Protein AF-A0A448WN11-F1 (afdb_monomer)

Sequence (58 aa):
MPLRRFSPQVPVRRDSICHGNFSICCKTIDVQASKSTTTATITFFGSIYSSIDILDTH

Nearest 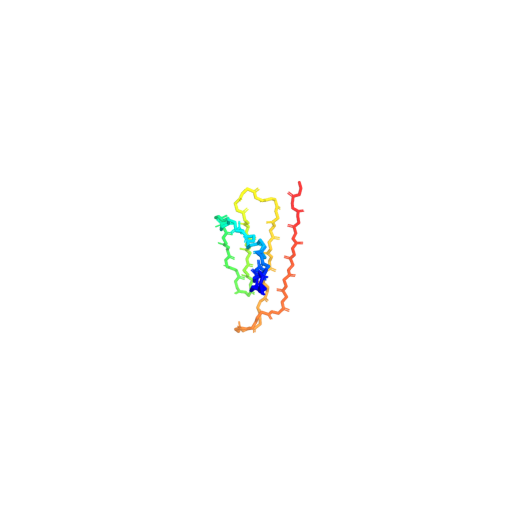PDB structures (foldseek):
  7q3d-assembly1_A  TM=8.069E-01  e=7.704E+00  Homo sapiens
  6d7k-assembly1_H  TM=5.060E-01  e=2.219E+00  Methylosinus sporium
  3zxu-assembly1_B  TM=5.401E-01  e=2.219E+00  Kluyveromyces lactis NRRL Y-1140
  3zxu-assembly2_D  TM=5.392E-01  e=2.219E+00  Kluyveromyces lactis NRRL Y-1140
  5mu3-assembly1_B  TM=5.491E-01  e=3.783E+00  Kluyveromyces lactis NRRL Y-1140

Radius of gyration: 19.53 Å; Cα contacts (8 Å, |Δi|>4): 78; chains: 1; bounding box: 65×17×36 Å

pLDDT: mean 77.86, std 15.45, range [45.31, 94.62]

Foldseek 3Di:
DDDDDDDPPPPPPPPDPFDWDWDDDDQWIWIGGVPAQKIKIWGHDVPHTDDIDIDRND

Organism: NCBI:txid117903

Mean predicted aligned error: 12.41 Å

Secondary structure (DSSP, 8-state):
-PPP---------------EEEEEETTEEEEEETT-SEEEEEEEETTEEEEEEEEE--

Structure (mmCIF, N/CA/C/O backbone):
data_AF-A0A448WN11-F1
#
_entry.id   AF-A0A448WN11-F1
#
loop_
_atom_site.group_PDB
_atom_site.id
_atom_site.type_symbol
_atom_site.label_atom_id
_atom_site.label_alt_id
_atom_site.label_comp_id
_atom_site.label_asym_id
_atom_site.label_entity_id
_atom_site.label_seq_id
_atom_site.pdbx_PDB_ins_code
_atom_site.Cartn_x
_atom_site.Cartn_y
_atom_site.Cartn_z
_atom_site.occupancy
_atom_site.B_iso_or_equiv
_atom_site.auth_seq_id
_atom_site.auth_comp_id
_atom_site.auth_asym_id
_atom_site.auth_atom_id
_atom_site.pdbx_PDB_model_num
ATOM 1 N N . MET A 1 1 ? 52.297 -0.188 21.528 1.00 45.31 1 MET A N 1
ATOM 2 C CA . MET A 1 1 ? 51.694 0.178 20.223 1.00 45.31 1 MET A CA 1
ATOM 3 C C . MET A 1 1 ? 50.183 0.296 20.407 1.00 45.31 1 MET A C 1
ATOM 5 O O . MET A 1 1 ? 49.631 -0.634 20.983 1.00 45.31 1 MET A O 1
ATOM 9 N N . PRO A 1 2 ? 49.509 1.396 20.017 1.00 48.06 2 PRO A N 1
ATOM 10 C CA . PRO A 1 2 ? 48.067 1.521 20.219 1.00 48.06 2 P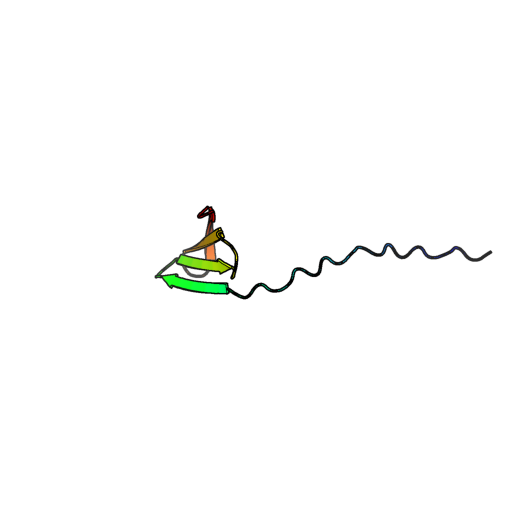RO A CA 1
ATOM 11 C C . PRO A 1 2 ? 47.295 0.728 19.152 1.00 48.06 2 PRO A C 1
ATOM 13 O O . PRO A 1 2 ? 47.596 0.803 17.961 1.00 48.06 2 PRO A O 1
ATOM 16 N N . LEU A 1 3 ? 46.307 -0.047 19.601 1.00 57.19 3 LEU A N 1
ATOM 17 C CA . LEU A 1 3 ? 45.424 -0.857 18.761 1.00 57.19 3 LEU A CA 1
ATOM 18 C C . LEU A 1 3 ? 44.584 0.047 17.844 1.00 57.19 3 LEU A C 1
ATOM 20 O O . LEU A 1 3 ? 43.864 0.928 18.315 1.00 57.19 3 LEU A O 1
ATOM 24 N N . ARG A 1 4 ? 44.672 -0.174 16.525 1.00 64.94 4 ARG A N 1
ATOM 25 C CA . ARG A 1 4 ? 43.821 0.496 15.531 1.00 64.94 4 ARG A CA 1
ATOM 26 C C . ARG A 1 4 ? 42.364 0.098 15.764 1.00 64.94 4 ARG A C 1
ATOM 28 O O . ARG A 1 4 ? 42.004 -1.070 15.646 1.00 64.94 4 ARG A O 1
ATOM 35 N N . ARG A 1 5 ? 41.522 1.085 16.065 1.00 65.31 5 ARG A N 1
ATOM 36 C CA . ARG A 1 5 ? 40.072 0.921 16.179 1.00 65.31 5 ARG A CA 1
ATOM 37 C C . ARG A 1 5 ? 39.495 0.695 14.778 1.00 65.31 5 ARG A C 1
ATOM 39 O O . ARG A 1 5 ? 39.381 1.636 14.001 1.00 65.31 5 ARG A O 1
ATOM 46 N N . PHE A 1 6 ? 39.157 -0.549 14.449 1.00 60.91 6 PHE A N 1
ATOM 47 C CA . PHE A 1 6 ? 38.309 -0.855 13.298 1.00 60.91 6 PHE A CA 1
ATOM 48 C C . PHE A 1 6 ? 36.885 -0.406 13.636 1.00 60.91 6 PHE A C 1
ATOM 50 O O . PHE A 1 6 ? 36.208 -1.036 14.443 1.00 60.91 6 PHE A O 1
ATOM 57 N N . SER A 1 7 ? 36.434 0.707 13.062 1.00 64.81 7 SER A N 1
ATOM 58 C CA . SER A 1 7 ? 35.009 1.024 13.001 1.00 64.81 7 SER A CA 1
ATOM 59 C C . SER A 1 7 ? 34.428 0.261 11.810 1.00 64.81 7 SER A C 1
ATOM 61 O O . SER A 1 7 ? 34.750 0.631 10.677 1.00 64.81 7 SER A O 1
ATOM 63 N N . PRO A 1 8 ? 33.626 -0.801 12.006 1.00 57.00 8 PRO A N 1
ATOM 64 C CA . PRO A 1 8 ? 32.926 -1.421 10.893 1.00 57.00 8 PRO A CA 1
ATOM 65 C C . PRO A 1 8 ? 32.012 -0.362 10.278 1.00 57.00 8 PRO A C 1
ATOM 67 O O . PRO A 1 8 ? 31.031 0.072 10.881 1.00 57.00 8 PRO A O 1
ATOM 70 N N . GLN A 1 9 ? 32.386 0.110 9.092 1.00 59.50 9 GLN A N 1
ATOM 71 C CA . GLN A 1 9 ? 31.559 0.998 8.296 1.00 59.50 9 GLN A CA 1
ATOM 72 C C . GLN A 1 9 ? 30.475 0.115 7.683 1.00 59.50 9 GLN A C 1
ATOM 74 O O . GLN A 1 9 ? 30.652 -0.458 6.612 1.00 59.50 9 GLN A O 1
ATOM 79 N N . VAL A 1 10 ? 29.381 -0.078 8.422 1.00 60.38 10 VAL A N 1
ATOM 80 C CA . VAL A 1 10 ? 28.176 -0.702 7.877 1.00 60.38 10 VAL A CA 1
ATOM 81 C C . VAL A 1 10 ? 27.691 0.229 6.765 1.00 60.38 10 VAL A C 1
ATOM 83 O O . VAL A 1 10 ? 27.389 1.389 7.061 1.00 60.38 10 VAL A O 1
ATOM 86 N N . PRO A 1 11 ? 27.666 -0.204 5.491 1.00 62.44 11 PRO A N 1
ATOM 87 C CA . PRO A 1 11 ? 27.141 0.627 4.425 1.00 62.44 11 PRO A CA 1
ATOM 88 C C . PRO A 1 11 ? 25.662 0.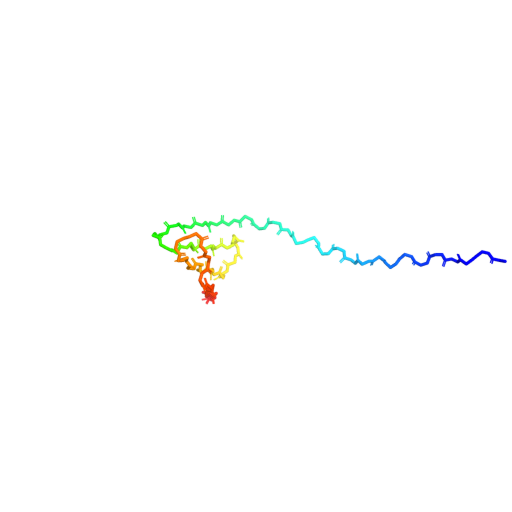869 4.714 1.00 62.44 11 PRO A C 1
ATOM 90 O O . PRO A 1 11 ? 24.829 -0.027 4.598 1.00 62.44 11 PRO A O 1
ATOM 93 N N . VAL A 1 12 ? 25.340 2.091 5.131 1.00 60.94 12 VAL A N 1
ATOM 94 C CA . VAL A 1 12 ? 23.958 2.543 5.246 1.00 60.94 12 VAL A CA 1
ATOM 95 C C . VAL A 1 12 ? 23.434 2.649 3.818 1.00 60.94 12 VAL A C 1
ATOM 97 O O . VAL A 1 12 ? 23.770 3.592 3.098 1.00 60.94 12 VAL A O 1
ATOM 100 N N . ARG A 1 13 ? 22.663 1.645 3.379 1.00 55.88 13 ARG A N 1
ATOM 101 C CA . ARG A 1 13 ? 21.890 1.716 2.135 1.00 55.88 13 ARG A CA 1
ATOM 102 C C . ARG A 1 13 ? 20.981 2.937 2.245 1.00 55.88 13 ARG A C 1
ATOM 104 O O . ARG A 1 13 ? 20.096 2.990 3.092 1.00 55.88 13 ARG A O 1
ATOM 111 N N . ARG A 1 14 ? 21.257 3.959 1.434 1.00 52.03 14 ARG A N 1
ATOM 112 C CA . ARG A 1 14 ? 20.342 5.083 1.244 1.00 52.03 14 ARG A CA 1
ATOM 113 C C . ARG A 1 14 ? 19.294 4.625 0.249 1.00 52.03 14 ARG A C 1
ATOM 115 O O . ARG A 1 14 ? 19.473 4.812 -0.951 1.00 52.03 14 ARG A O 1
ATOM 122 N N . ASP A 1 15 ? 18.239 4.000 0.744 1.00 54.44 15 ASP A N 1
ATOM 123 C CA . ASP A 1 15 ? 17.058 3.789 -0.077 1.00 54.44 15 ASP A CA 1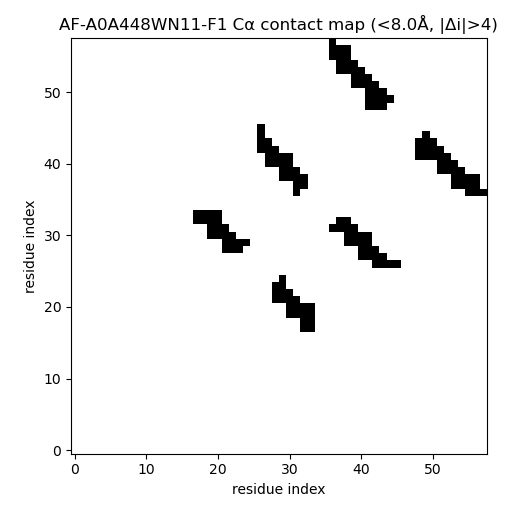
ATOM 124 C C . ASP A 1 15 ? 16.483 5.180 -0.381 1.00 54.44 15 ASP A C 1
ATOM 126 O O . ASP A 1 15 ? 16.120 5.944 0.516 1.00 54.44 15 ASP A O 1
ATOM 130 N N . SER A 1 16 ? 16.526 5.579 -1.652 1.00 52.69 16 SER A N 1
ATOM 131 C CA . SER A 1 16 ? 15.902 6.817 -2.103 1.00 52.69 16 SER A CA 1
ATOM 132 C C . SER A 1 16 ? 14.405 6.722 -1.841 1.00 52.69 16 SER A C 1
ATOM 134 O O . SER A 1 16 ? 13.781 5.741 -2.241 1.0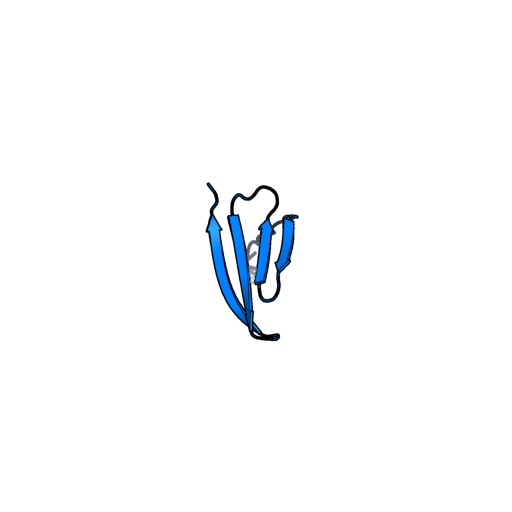0 52.69 16 SER A O 1
ATOM 136 N N . ILE A 1 17 ? 13.824 7.743 -1.209 1.00 56.72 17 ILE A N 1
ATOM 137 C CA . ILE A 1 17 ? 12.371 7.859 -1.083 1.00 56.72 17 ILE A CA 1
ATOM 138 C C . ILE A 1 17 ? 11.813 7.963 -2.505 1.00 56.72 17 ILE A C 1
ATOM 140 O O . ILE A 1 17 ? 11.951 8.995 -3.164 1.00 56.72 17 ILE A O 1
ATOM 144 N N . CYS A 1 18 ? 11.232 6.878 -3.008 1.00 61.19 18 CYS A N 1
ATOM 145 C CA . CYS A 1 18 ? 10.488 6.918 -4.254 1.00 61.19 18 CYS A CA 1
ATOM 146 C C . CYS A 1 18 ? 9.205 7.713 -3.999 1.00 61.19 18 CYS A C 1
ATOM 148 O O . CYS A 1 18 ? 8.436 7.383 -3.097 1.00 61.19 18 CYS A O 1
ATOM 150 N N . HIS A 1 19 ? 8.966 8.762 -4.792 1.00 70.62 19 HIS A N 1
ATOM 151 C CA . HIS A 1 19 ? 7.622 9.332 -4.907 1.00 70.62 19 HIS A CA 1
ATOM 152 C C . HIS A 1 19 ? 6.654 8.218 -5.324 1.00 70.62 19 HIS A C 1
ATOM 154 O O . HIS A 1 19 ? 7.086 7.233 -5.912 1.00 70.62 19 HIS A O 1
ATOM 160 N N . GLY A 1 20 ? 5.370 8.345 -5.024 1.00 79.38 20 GLY A N 1
ATOM 161 C CA . GLY A 1 20 ? 4.373 7.344 -5.383 1.00 79.38 20 GLY A CA 1
ATOM 162 C C . GLY A 1 20 ? 2.973 7.909 -5.249 1.00 79.38 20 GLY A C 1
ATOM 163 O O . GLY A 1 20 ? 2.781 8.964 -4.642 1.00 79.38 20 GLY A O 1
ATOM 164 N N . ASN A 1 21 ? 2.012 7.200 -5.822 1.00 86.38 21 ASN A N 1
ATOM 165 C CA . ASN A 1 21 ? 0.601 7.504 -5.660 1.00 86.38 21 ASN A CA 1
ATOM 166 C C . ASN A 1 21 ? 0.017 6.553 -4.622 1.00 86.38 21 ASN A C 1
ATOM 168 O O . ASN A 1 21 ? 0.383 5.378 -4.572 1.00 86.38 21 ASN A O 1
ATOM 172 N N . PHE A 1 22 ? -0.903 7.057 -3.809 1.00 90.81 22 PHE A N 1
ATOM 173 C CA . PHE A 1 22 ? -1.722 6.208 -2.964 1.00 90.81 22 PHE A CA 1
ATOM 174 C C . PHE A 1 22 ? -3.190 6.580 -3.118 1.00 90.81 22 PHE A C 1
ATOM 176 O O . PHE A 1 22 ? -3.533 7.739 -3.358 1.00 90.81 22 PHE A O 1
ATOM 183 N N . SER A 1 23 ? -4.049 5.581 -2.981 1.00 91.00 23 SER A N 1
ATOM 184 C CA . SER A 1 23 ? -5.496 5.735 -2.964 1.00 91.00 23 SER A CA 1
ATOM 185 C C . SER A 1 23 ? -6.050 5.045 -1.728 1.00 91.00 23 SER A C 1
ATOM 187 O O . SER A 1 23 ? -5.558 3.995 -1.320 1.00 91.00 23 SER A O 1
ATOM 189 N N . ILE A 1 24 ? -7.066 5.647 -1.117 1.00 93.06 24 ILE A N 1
ATOM 190 C CA . ILE A 1 24 ? -7.739 5.094 0.057 1.00 93.06 24 ILE A CA 1
ATOM 191 C C . ILE A 1 24 ? -9.163 4.748 -0.355 1.00 93.06 24 ILE A C 1
ATOM 193 O O . ILE A 1 24 ? -9.922 5.626 -0.770 1.00 93.06 24 ILE A O 1
ATOM 197 N N . CYS A 1 25 ? -9.536 3.478 -0.214 1.00 90.44 25 CYS A N 1
ATOM 198 C CA . CYS A 1 25 ? -10.885 3.002 -0.486 1.00 90.44 25 CYS A CA 1
ATOM 199 C C . CYS A 1 25 ? -11.404 2.187 0.700 1.00 90.44 25 CYS A C 1
ATOM 201 O O . CYS A 1 25 ? -11.018 1.041 0.919 1.00 90.44 25 CYS A O 1
ATOM 203 N N . CYS A 1 26 ? -12.314 2.770 1.479 1.00 92.06 26 CYS A N 1
ATOM 204 C CA . CYS A 1 26 ? -12.894 2.137 2.664 1.00 92.06 26 CYS A CA 1
ATOM 205 C C . CYS A 1 26 ? -11.826 1.613 3.643 1.00 92.06 26 CYS A C 1
ATOM 207 O O . CYS A 1 26 ? -11.250 2.384 4.404 1.00 92.06 26 CYS A O 1
ATOM 209 N N . LYS A 1 27 ? -11.593 0.295 3.633 1.00 94.62 27 LYS A N 1
ATOM 210 C CA . LYS A 1 27 ? -10.651 -0.404 4.509 1.00 94.62 27 LYS A CA 1
ATOM 211 C C . LYS A 1 27 ? -9.318 -0.723 3.833 1.00 94.62 27 LYS A C 1
ATOM 213 O O . LYS A 1 27 ? -8.500 -1.388 4.453 1.00 94.62 27 LYS A O 1
ATOM 218 N N . THR A 1 28 ? -9.110 -0.325 2.583 1.00 92.88 28 THR A N 1
ATOM 219 C CA . THR A 1 28 ? -7.879 -0.602 1.842 1.00 92.88 28 THR A CA 1
ATOM 220 C C . THR A 1 28 ? -7.132 0.683 1.504 1.00 92.88 28 THR A C 1
ATOM 222 O O . THR A 1 28 ? -7.734 1.730 1.251 1.00 92.88 28 THR A O 1
ATOM 225 N N . ILE A 1 29 ? -5.805 0.598 1.520 1.00 93.31 29 ILE A N 1
ATOM 226 C CA . ILE A 1 29 ? -4.895 1.624 1.019 1.00 93.31 29 ILE A CA 1
ATOM 227 C C . ILE A 1 29 ? -4.058 0.980 -0.077 1.00 93.31 29 ILE A C 1
ATOM 229 O O . ILE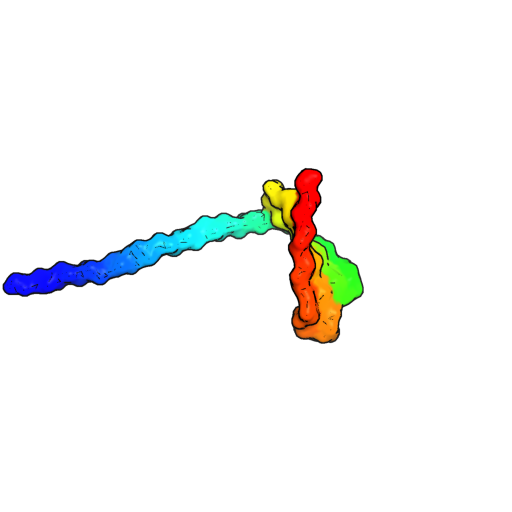 A 1 29 ? -3.254 0.094 0.204 1.00 93.31 29 ILE A O 1
ATOM 233 N N . ASP A 1 30 ? -4.246 1.438 -1.306 1.00 90.69 30 ASP A N 1
ATOM 234 C CA . ASP A 1 30 ? -3.449 1.017 -2.451 1.00 90.69 30 ASP A CA 1
ATOM 235 C C . ASP A 1 30 ? -2.284 1.985 -2.618 1.00 90.69 30 ASP A C 1
ATOM 237 O O . ASP A 1 30 ? -2.481 3.200 -2.656 1.00 90.69 30 ASP A O 1
ATOM 241 N N . VAL A 1 31 ? -1.068 1.458 -2.706 1.00 91.06 31 VAL A N 1
ATOM 242 C CA . VAL A 1 31 ? 0.175 2.217 -2.833 1.00 91.06 31 VAL A CA 1
ATOM 243 C C . VAL A 1 31 ? 0.905 1.751 -4.083 1.00 91.06 31 VAL A C 1
ATOM 245 O O . VAL A 1 31 ? 1.227 0.574 -4.225 1.00 91.06 31 VAL A O 1
ATOM 248 N N . GLN A 1 32 ? 1.217 2.688 -4.971 1.00 88.44 32 GLN A N 1
ATOM 249 C CA . GLN A 1 32 ? 2.016 2.453 -6.165 1.00 88.44 32 GLN A CA 1
ATOM 250 C C . GLN A 1 32 ? 3.262 3.337 -6.113 1.00 88.44 32 GLN A C 1
ATOM 252 O O . GLN A 1 32 ? 3.169 4.568 -6.104 1.00 88.44 32 GLN A O 1
ATOM 257 N N . ALA A 1 33 ? 4.445 2.725 -6.089 1.00 83.12 33 ALA A N 1
ATOM 258 C CA . ALA A 1 33 ? 5.692 3.479 -6.150 1.00 83.12 33 ALA A CA 1
ATOM 259 C C . ALA A 1 33 ? 5.896 4.053 -7.565 1.00 83.12 33 ALA A C 1
ATOM 261 O O . ALA A 1 33 ? 5.734 3.358 -8.567 1.00 83.12 33 ALA A O 1
ATOM 262 N N . SER A 1 34 ? 6.274 5.328 -7.673 1.00 76.56 34 SER A N 1
ATOM 263 C CA . SER A 1 34 ? 6.551 5.967 -8.961 1.00 76.56 34 SER A CA 1
ATOM 264 C C . SER A 1 34 ? 7.677 5.229 -9.667 1.00 76.56 34 SER A C 1
ATOM 266 O O . SER A 1 34 ? 8.742 5.005 -9.090 1.00 76.56 34 SER A O 1
ATOM 268 N N . LYS A 1 35 ? 7.452 4.924 -10.950 1.00 75.44 35 LYS A N 1
ATOM 269 C CA . LYS A 1 35 ? 8.355 4.134 -11.805 1.00 75.44 35 LYS A CA 1
ATOM 270 C C . LYS A 1 35 ? 8.476 2.657 -11.400 1.00 75.44 35 LYS A C 1
ATOM 272 O O . LYS A 1 35 ? 9.391 1.988 -11.870 1.00 75.44 35 LYS A O 1
ATOM 277 N N . SER A 1 36 ? 7.571 2.153 -10.561 1.00 76.62 36 SER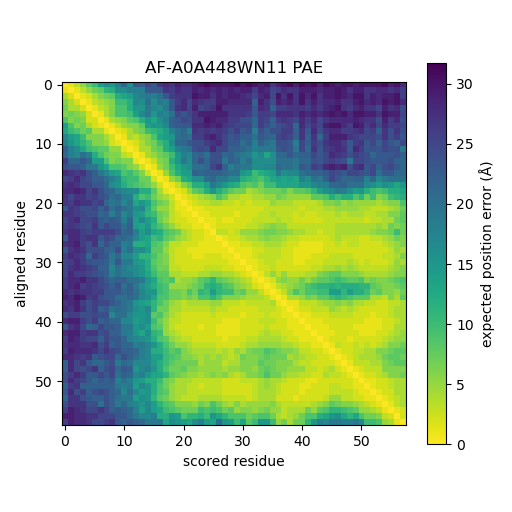 A N 1
ATOM 278 C CA . SER A 1 36 ? 7.419 0.729 -10.272 1.00 76.62 36 SER A CA 1
ATOM 279 C C . SER A 1 36 ? 6.122 0.205 -10.890 1.00 76.62 36 SER A C 1
ATOM 281 O O . SER A 1 36 ? 5.091 0.878 -10.866 1.00 76.62 36 SER A O 1
ATOM 283 N N . THR A 1 37 ? 6.182 -1.004 -11.442 1.00 80.12 37 THR A N 1
ATOM 284 C CA . THR A 1 37 ? 5.018 -1.810 -11.845 1.00 80.12 37 THR A CA 1
ATOM 285 C C . THR A 1 37 ? 4.360 -2.503 -10.655 1.00 80.12 37 THR A C 1
ATOM 287 O O . THR A 1 37 ? 3.334 -3.157 -10.790 1.00 80.12 37 THR A O 1
ATOM 290 N N . THR A 1 38 ? 4.936 -2.370 -9.464 1.00 83.38 38 THR A N 1
ATOM 291 C CA . THR A 1 38 ? 4.454 -3.047 -8.272 1.00 83.38 38 THR A CA 1
ATOM 292 C C . THR A 1 38 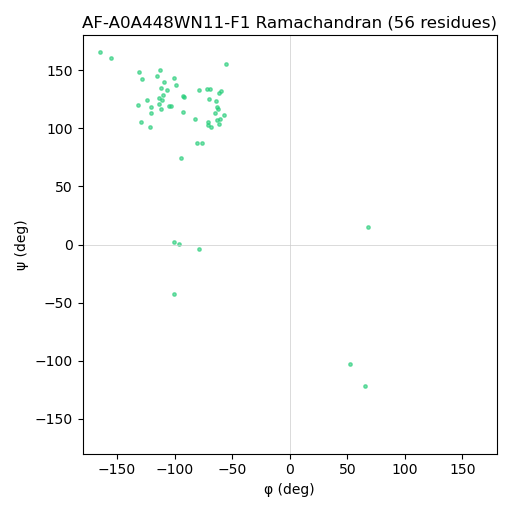? 3.455 -2.161 -7.532 1.00 83.38 38 THR A C 1
ATOM 294 O O . THR A 1 38 ? 3.745 -1.011 -7.190 1.00 83.38 38 THR A O 1
ATOM 297 N N . THR A 1 39 ? 2.278 -2.718 -7.260 1.00 87.25 39 THR A N 1
ATOM 298 C CA . THR A 1 39 ? 1.234 -2.106 -6.432 1.00 87.25 39 THR A CA 1
ATOM 299 C C . THR A 1 39 ? 1.094 -2.911 -5.145 1.00 87.25 39 THR A C 1
ATOM 301 O O . THR A 1 39 ? 1.073 -4.138 -5.178 1.00 87.25 39 THR A O 1
ATOM 304 N N . ALA A 1 40 ? 1.013 -2.233 -4.005 1.00 90.75 40 ALA A N 1
ATOM 305 C CA . ALA A 1 40 ? 0.765 -2.853 -2.711 1.00 90.75 40 ALA A CA 1
ATOM 306 C C . ALA A 1 40 ? -0.596 -2.409 -2.174 1.00 90.75 40 ALA A C 1
ATOM 308 O O . ALA A 1 40 ? -0.843 -1.215 -2.031 1.00 90.75 40 ALA A O 1
ATOM 309 N N . THR A 1 41 ? -1.453 -3.362 -1.833 1.00 92.50 41 THR A N 1
ATOM 310 C CA . THR A 1 41 ? -2.751 -3.124 -1.202 1.00 92.50 41 THR A CA 1
ATOM 311 C C . THR A 1 41 ? -2.659 -3.490 0.272 1.00 92.50 41 THR A C 1
ATOM 313 O O . THR A 1 41 ? -2.395 -4.635 0.631 1.00 92.50 41 THR A O 1
ATOM 316 N N . ILE A 1 42 ? -2.883 -2.517 1.149 1.00 94.19 42 ILE A N 1
ATOM 317 C CA . ILE A 1 42 ? -2.886 -2.697 2.603 1.00 94.19 42 ILE A CA 1
ATOM 318 C C . ILE A 1 42 ? -4.338 -2.708 3.072 1.00 94.19 42 ILE A C 1
ATOM 320 O O . ILE A 1 42 ? -5.037 -1.711 2.914 1.00 94.19 42 ILE A O 1
ATOM 324 N N . THR A 1 43 ? -4.798 -3.800 3.681 1.00 94.19 43 THR A N 1
ATOM 325 C CA . THR A 1 43 ? -6.155 -3.899 4.242 1.00 94.19 43 THR A CA 1
ATOM 326 C C . THR A 1 43 ? -6.130 -3.647 5.743 1.00 94.19 43 THR A C 1
ATOM 328 O O . THR A 1 43 ? -5.285 -4.192 6.445 1.00 94.19 43 THR A O 1
ATOM 331 N N . PHE A 1 44 ? -7.087 -2.882 6.256 1.00 94.62 44 PHE A N 1
ATOM 332 C CA . PHE A 1 44 ? -7.249 -2.532 7.664 1.00 94.62 44 PHE A CA 1
ATOM 333 C C . PHE A 1 44 ? -8.514 -3.161 8.259 1.00 94.62 44 PHE A C 1
ATOM 335 O O . PHE A 1 44 ? -9.529 -3.352 7.587 1.00 94.62 44 PHE A O 1
ATOM 342 N N . PHE A 1 45 ? -8.464 -3.442 9.557 1.00 91.69 45 PHE A N 1
ATOM 343 C CA . PHE A 1 45 ? -9.628 -3.727 10.387 1.00 91.69 45 PHE A CA 1
ATOM 344 C C . PHE A 1 45 ? -9.669 -2.697 11.521 1.00 91.69 45 PHE A C 1
ATOM 346 O O . PHE A 1 45 ? -8.900 -2.765 12.481 1.00 91.69 45 PHE A O 1
ATOM 353 N N . GLY A 1 46 ? -10.527 -1.685 11.375 1.00 89.25 46 GLY A N 1
ATOM 354 C CA . GLY A 1 46 ? -10.481 -0.500 12.232 1.00 89.25 46 GLY A CA 1
ATOM 355 C C . GLY A 1 46 ? -9.185 0.284 12.011 1.00 89.25 46 GLY A C 1
ATOM 356 O O . GLY A 1 46 ? -8.900 0.697 10.891 1.00 89.25 46 GLY A O 1
ATOM 357 N N . SER A 1 47 ? -8.401 0.480 13.071 1.00 89.56 47 SER A N 1
ATOM 358 C CA . SER A 1 47 ? -7.114 1.194 13.043 1.00 89.56 47 SER A CA 1
ATOM 359 C C . SER A 1 47 ? -5.888 0.280 12.910 1.00 89.56 47 SER A C 1
ATOM 361 O O . SER A 1 47 ? -4.760 0.771 12.903 1.00 89.56 47 SER A O 1
ATOM 363 N N . ILE A 1 48 ? -6.086 -1.038 12.818 1.00 90.44 48 ILE A N 1
ATOM 364 C CA . ILE A 1 48 ? -5.006 -2.030 12.752 1.00 90.44 48 ILE A CA 1
ATOM 365 C C . ILE A 1 48 ? -4.916 -2.561 11.322 1.00 90.44 48 ILE A C 1
ATOM 367 O O . ILE A 1 48 ? -5.935 -2.908 10.723 1.00 90.44 48 ILE A O 1
ATOM 371 N N . TYR A 1 49 ? -3.704 -2.634 10.766 1.00 87.44 49 TYR A N 1
ATOM 372 C CA . TYR A 1 49 ? -3.506 -3.299 9.480 1.00 87.44 49 TYR A CA 1
ATOM 373 C C . TYR A 1 49 ? -3.720 -4.812 9.649 1.00 87.44 49 TYR A C 1
ATOM 375 O O . TYR A 1 49 ? -3.237 -5.428 10.595 1.00 87.44 49 TYR A O 1
ATOM 383 N N . SER A 1 50 ? -4.483 -5.400 8.736 1.00 92.88 50 SER A N 1
ATOM 384 C CA . SER A 1 50 ? -4.859 -6.812 8.724 1.00 92.88 50 SER A CA 1
ATOM 385 C C . SER A 1 50 ? -4.004 -7.622 7.753 1.00 92.88 50 SER A C 1
ATOM 387 O O . SER A 1 50 ? -3.616 -8.738 8.082 1.00 92.88 50 SER A O 1
ATOM 389 N N . SER A 1 51 ? -3.737 -7.099 6.554 1.00 93.81 51 SER A N 1
ATOM 390 C CA . SER A 1 51 ? -2.953 -7.790 5.523 1.00 93.81 51 SER A CA 1
ATOM 391 C C . SER A 1 51 ? -2.305 -6.803 4.554 1.00 93.81 51 SER A C 1
ATOM 393 O O . SER A 1 51 ? -2.731 -5.649 4.454 1.00 93.81 51 SER A O 1
ATOM 395 N N . ILE A 1 52 ? -1.269 -7.269 3.856 1.00 93.50 52 ILE A N 1
ATOM 396 C CA . ILE A 1 52 ? -0.597 -6.546 2.774 1.00 93.50 52 ILE A CA 1
ATOM 397 C C . ILE A 1 52 ? -0.452 -7.512 1.600 1.00 93.50 52 ILE A C 1
ATOM 399 O O . ILE A 1 52 ? 0.208 -8.541 1.740 1.00 93.50 52 ILE A O 1
ATOM 403 N N . ASP A 1 53 ? -1.041 -7.159 0.465 1.00 91.94 53 ASP A N 1
ATOM 404 C CA . ASP A 1 53 ? -0.950 -7.902 -0.788 1.00 91.94 53 ASP A CA 1
ATOM 405 C C . ASP A 1 53 ? -0.106 -7.101 -1.780 1.00 91.94 53 ASP A C 1
ATOM 407 O O . ASP A 1 53 ? -0.342 -5.913 -1.989 1.00 91.94 53 ASP A O 1
ATOM 411 N N . ILE A 1 54 ? 0.904 -7.732 -2.376 1.00 90.81 54 ILE A N 1
ATOM 412 C CA . ILE A 1 54 ? 1.803 -7.092 -3.341 1.00 90.81 54 ILE A CA 1
ATOM 413 C C . ILE A 1 54 ? 1.543 -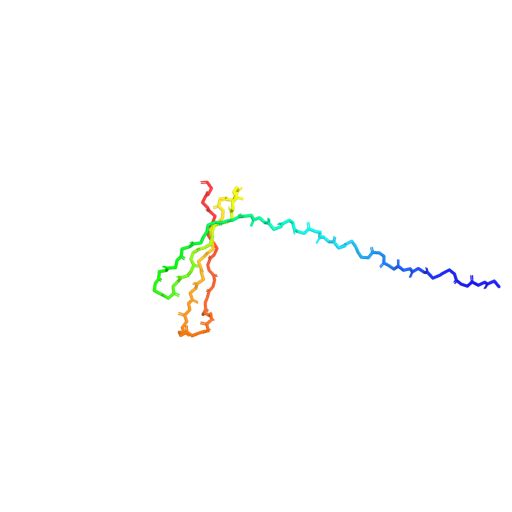7.724 -4.703 1.00 90.81 54 ILE A C 1
ATOM 415 O O . ILE A 1 54 ? 1.767 -8.920 -4.888 1.00 90.81 54 ILE A O 1
ATOM 419 N N . LEU A 1 55 ? 1.073 -6.917 -5.649 1.00 86.00 55 LEU A N 1
ATOM 420 C CA . LEU A 1 55 ? 0.795 -7.323 -7.018 1.00 86.00 55 LEU A CA 1
ATOM 421 C C . LEU A 1 55 ? 1.808 -6.669 -7.958 1.00 86.00 55 LEU A C 1
ATOM 423 O O . LEU A 1 55 ? 1.932 -5.444 -7.992 1.00 86.00 55 LEU A O 1
ATOM 427 N N . ASP A 1 56 ? 2.515 -7.482 -8.736 1.00 82.06 56 ASP A N 1
ATOM 428 C CA . ASP A 1 56 ? 3.384 -6.992 -9.803 1.00 82.06 56 ASP A CA 1
ATOM 429 C C . ASP A 1 56 ? 2.601 -6.960 -11.121 1.00 82.06 56 ASP A C 1
ATOM 431 O O . ASP A 1 56 ? 2.155 -7.999 -11.613 1.00 82.06 56 ASP A O 1
ATOM 435 N N . THR A 1 57 ? 2.370 -5.765 -11.668 1.00 63.34 57 THR A N 1
ATOM 436 C CA . THR A 1 57 ? 1.683 -5.577 -12.952 1.00 63.34 57 THR A CA 1
ATOM 437 C C . THR A 1 57 ? 2.728 -5.469 -14.058 1.00 63.34 57 THR A C 1
ATOM 439 O O . THR A 1 57 ? 3.047 -4.369 -14.508 1.00 63.34 57 THR A O 1
ATOM 442 N N . HIS A 1 58 ? 3.333 -6.597 -14.415 1.00 60.03 58 HIS A N 1
ATOM 443 C CA . HIS A 1 58 ? 4.360 -6.666 -15.456 1.00 60.03 58 HIS A CA 1
ATOM 444 C C . HIS A 1 58 ? 3.876 -6.182 -16.832 1.00 60.03 58 HIS A C 1
ATOM 446 O O . HIS A 1 58 ? 2.700 -6.444 -17.176 1.00 60.03 58 HIS A O 1
#

Solvent-accessible surface area (backbone atoms only — not comparable to full-atom values): 3787 Å² total; per-residue (Å²): 132,85,81,81,82,81,74,84,79,73,81,77,78,77,76,73,86,68,60,58,54,72,49,79,56,97,51,35,39,40,39,32,43,59,98,48,57,43,36,36,38,35,34,40,58,88,94,41,81,71,50,75,49,78,46,74,59,126